Protein AF-A0A2J4Q934-F1 (afdb_monomer_lite)

Foldseek 3Di:
DPPVVLVVLCVVLVHDPLLSQLLVVVLVPDDLLVSQVVSPDDDDDPRSVVVSVVSCVPPSSVVSSVVVNVVVVVVVVVVVVVVVVVVVCVVPDDCVVVDDDDPDCPCQNPDDVSDRDDDDDDDPDDPPPPPPD

Radius of gyration: 33.67 Å; chains: 1; bounding box: 63×45×83 Å

InterPro domains:
  IPR005335 Terminase small subunit [PF03592] (17-100)
  IPR038713 Terminase small subunit, N-terminal DNA-binding domain, HTH motif superfamily [G3DSA:1.10.10.1400] (14-79)

Sequence (133 aa):
MTPEIALLDIDFYGISDQQAKFAQLIVDGKSRVDAYREAGYSGEGATAYSNASRMLRNARVSRYVHHLRNERQKRYAAELDDVIGQLTAIINADPNELSQYRRINCRYCWGFGHQYQWRDMQRNCAFSVRTTR

Secondary structure (DSSP, 8-state):
--HHHHHHHHHHHT--HHHHHHHHHHHTT--HHHHHHHTT----HHHHHHHHHHHHHSHHHHHHHHHHHHHHHHHHHHHHHHHHHHHHHHHH--HHHH--------TTTTSTTS----SSS------------

Organism: NCBI:txid1134687

pLDDT: mean 79.92, std 17.79, range [35.03, 97.12]

Structure (mmCIF, N/CA/C/O backbone):
data_AF-A0A2J4Q934-F1
#
_entry.id   AF-A0A2J4Q934-F1
#
loop_
_atom_site.group_PDB
_atom_site.id
_atom_site.type_symbol
_atom_site.label_atom_id
_atom_site.label_alt_id
_atom_site.label_comp_id
_atom_site.label_asym_id
_atom_site.label_entity_id
_atom_site.label_seq_id
_atom_site.pdbx_PDB_ins_code
_atom_site.Cartn_x
_atom_site.Cartn_y
_atom_site.Cartn_z
_atom_site.occupancy
_atom_site.B_iso_or_equiv
_atom_site.auth_seq_id
_atom_site.auth_comp_id
_atom_site.auth_asym_id
_atom_site.auth_atom_id
_atom_site.pdbx_PDB_model_num
ATOM 1 N N . MET A 1 1 ? -11.405 2.654 -9.314 1.00 49.38 1 MET A N 1
ATOM 2 C CA . MET A 1 1 ? -12.557 1.846 -8.870 1.00 49.38 1 MET A CA 1
ATOM 3 C C . MET A 1 1 ? -13.736 2.798 -8.844 1.00 49.38 1 MET A C 1
ATOM 5 O O . MET A 1 1 ? -13.664 3.785 -8.122 1.00 49.38 1 MET A O 1
ATOM 9 N N . THR A 1 2 ? -14.703 2.631 -9.745 1.00 42.25 2 THR A N 1
ATOM 10 C CA . THR A 1 2 ? -15.909 3.472 -9.770 1.00 42.25 2 THR A CA 1
ATOM 11 C C . THR A 1 2 ? -16.734 3.220 -8.500 1.00 42.25 2 THR A C 1
ATOM 13 O O . THR A 1 2 ? -16.659 2.120 -7.946 1.00 42.25 2 THR A O 1
ATOM 16 N N . PRO A 1 3 ? -17.494 4.213 -8.006 1.00 54.62 3 PRO A N 1
ATOM 17 C CA . PRO A 1 3 ? -18.254 4.089 -6.758 1.00 54.62 3 PRO A CA 1
ATOM 18 C C . PRO A 1 3 ? -19.288 2.949 -6.777 1.00 54.62 3 PRO A C 1
ATOM 20 O O . PRO A 1 3 ? -19.571 2.377 -5.732 1.00 54.62 3 PRO A O 1
ATOM 23 N N . GLU A 1 4 ? -19.785 2.557 -7.953 1.00 55.44 4 GLU A N 1
ATOM 24 C CA . GLU A 1 4 ? -20.724 1.434 -8.115 1.00 55.44 4 GLU A CA 1
ATOM 25 C C . GLU A 1 4 ? -20.110 0.067 -7.783 1.00 55.44 4 GLU A C 1
ATOM 27 O O . GLU A 1 4 ? -20.770 -0.766 -7.168 1.00 55.44 4 GLU A O 1
ATOM 32 N N . ILE A 1 5 ? -18.838 -0.164 -8.128 1.00 60.81 5 ILE A N 1
ATOM 33 C CA . ILE A 1 5 ? -18.158 -1.438 -7.831 1.00 60.81 5 ILE A CA 1
ATOM 34 C C . ILE A 1 5 ? -17.929 -1.571 -6.320 1.00 60.81 5 ILE A C 1
ATOM 36 O O . ILE A 1 5 ? -18.097 -2.647 -5.759 1.00 60.81 5 ILE A O 1
ATOM 40 N N . ALA A 1 6 ? -17.621 -0.460 -5.646 1.00 60.03 6 ALA A N 1
ATOM 41 C CA . ALA A 1 6 ? -17.397 -0.453 -4.204 1.00 60.03 6 ALA A CA 1
ATOM 42 C C . ALA A 1 6 ? -18.662 -0.797 -3.396 1.00 60.03 6 ALA A C 1
ATOM 44 O O . ALA A 1 6 ? -18.545 -1.386 -2.327 1.00 60.03 6 ALA A O 1
ATOM 45 N N . LEU A 1 7 ? -19.857 -0.451 -3.890 1.00 61.22 7 LEU A N 1
ATOM 46 C CA . LEU A 1 7 ? -21.121 -0.757 -3.207 1.00 61.22 7 LEU A CA 1
ATOM 47 C C . LEU A 1 7 ? -21.506 -2.242 -3.318 1.00 61.22 7 LEU A C 1
ATOM 49 O O . LEU A 1 7 ? -21.970 -2.818 -2.338 1.00 61.22 7 LEU A O 1
ATOM 53 N N . LEU A 1 8 ? -21.239 -2.887 -4.460 1.00 62.75 8 LEU A N 1
ATOM 54 C CA . LEU A 1 8 ? -21.505 -4.322 -4.655 1.00 62.75 8 LEU A CA 1
ATOM 55 C C . LEU A 1 8 ? -20.684 -5.213 -3.707 1.00 62.75 8 LEU A C 1
ATOM 57 O O . LEU A 1 8 ? -21.174 -6.239 -3.230 1.00 62.75 8 LEU A O 1
ATOM 61 N N . ASP A 1 9 ? -19.453 -4.806 -3.395 1.00 72.50 9 ASP A N 1
ATOM 62 C CA . ASP A 1 9 ? -18.577 -5.563 -2.500 1.00 72.50 9 ASP A CA 1
ATOM 63 C C . ASP A 1 9 ? -19.057 -5.497 -1.036 1.00 72.50 9 ASP A C 1
ATOM 65 O O . ASP A 1 9 ? -18.964 -6.479 -0.297 1.00 72.50 9 ASP A O 1
ATOM 69 N N . ILE A 1 10 ? -19.619 -4.365 -0.601 1.00 80.00 10 ILE A N 1
ATOM 70 C CA . ILE A 1 10 ? -20.075 -4.145 0.785 1.00 80.00 10 ILE A CA 1
ATOM 71 C C . ILE A 1 10 ? -21.231 -5.092 1.142 1.00 80.00 10 ILE A C 1
ATOM 73 O O . ILE A 1 10 ? -21.189 -5.754 2.190 1.00 80.00 10 ILE A O 1
ATOM 77 N N . ASP A 1 11 ? -22.208 -5.225 0.242 1.00 81.31 11 ASP A N 1
ATOM 78 C CA . ASP A 1 11 ? -23.370 -6.101 0.422 1.00 81.31 11 ASP A CA 1
ATOM 79 C C . ASP A 1 11 ? -22.974 -7.583 0.433 1.00 81.31 11 ASP A C 1
ATOM 81 O O . ASP A 1 11 ? -23.453 -8.352 1.272 1.00 81.31 11 ASP A O 1
ATOM 85 N N . PHE A 1 12 ? -22.031 -7.987 -0.427 1.00 85.94 12 PHE A N 1
ATOM 86 C CA . PHE A 1 12 ? -21.537 -9.366 -0.489 1.00 85.94 12 PHE A CA 1
ATOM 87 C C . PHE A 1 12 ? -20.897 -9.823 0.832 1.00 85.94 12 PHE A C 1
ATOM 89 O O . PHE A 1 12 ? -21.094 -10.957 1.280 1.00 85.94 12 PHE A O 1
ATOM 96 N N . TYR A 1 13 ? -20.142 -8.940 1.490 1.00 85.81 13 TYR A N 1
ATOM 97 C CA . TYR A 1 13 ? -19.505 -9.243 2.774 1.00 85.81 13 TYR A CA 1
ATOM 98 C C . TYR A 1 13 ? -20.420 -9.003 3.989 1.00 85.81 13 TYR A C 1
ATOM 100 O O . TYR A 1 13 ? -20.059 -9.407 5.106 1.00 85.81 13 TYR A O 1
ATOM 108 N N . GLY A 1 14 ? -21.600 -8.402 3.794 1.00 89.69 14 GLY A N 1
ATOM 109 C CA . GLY A 1 14 ? -22.570 -8.114 4.852 1.00 89.69 14 GLY A CA 1
ATOM 110 C C . GLY A 1 14 ? -21.993 -7.201 5.937 1.00 89.69 14 GLY A C 1
ATOM 111 O O . GLY A 1 14 ? -22.153 -7.479 7.138 1.00 89.69 14 GLY A O 1
ATOM 112 N N . ILE A 1 15 ? -21.250 -6.179 5.505 1.00 90.31 15 ILE A N 1
ATOM 113 C CA . ILE A 1 15 ? -20.607 -5.159 6.341 1.00 90.31 15 ILE A CA 1
ATOM 114 C C . ILE A 1 15 ? -21.304 -3.810 6.141 1.00 90.31 15 ILE A C 1
ATOM 116 O O . ILE A 1 15 ? -21.841 -3.535 5.082 1.00 90.31 15 ILE A O 1
ATOM 120 N N . SER A 1 16 ? -21.306 -2.956 7.164 1.00 92.50 16 SER A N 1
ATOM 121 C CA . SER A 1 16 ? -21.853 -1.592 7.043 1.00 92.50 16 SER A CA 1
ATOM 122 C C . SER A 1 16 ? -20.851 -0.636 6.388 1.00 92.50 16 SER A C 1
ATOM 124 O O . SER A 1 16 ? -19.646 -0.817 6.580 1.00 92.50 16 SER A O 1
ATOM 126 N N . ASP A 1 17 ? -21.316 0.471 5.810 1.00 90.81 17 ASP A N 1
ATOM 127 C CA . ASP A 1 17 ? -20.465 1.527 5.231 1.00 90.81 17 ASP A CA 1
ATOM 128 C C . ASP A 1 17 ? -19.363 2.032 6.176 1.00 90.81 17 ASP A C 1
ATOM 130 O O . ASP A 1 17 ? -18.213 2.211 5.774 1.00 90.81 17 ASP A O 1
ATOM 134 N N . GLN A 1 18 ? -19.665 2.198 7.469 1.00 91.31 18 GLN A N 1
ATOM 135 C CA . GLN A 1 18 ? -18.665 2.618 8.462 1.00 91.31 18 GLN A CA 1
ATOM 136 C C . GLN A 1 18 ? -17.562 1.566 8.663 1.00 91.31 18 GLN A C 1
ATOM 138 O O . GLN A 1 18 ? -16.391 1.899 8.849 1.00 91.31 18 GLN A O 1
ATOM 143 N N . GLN A 1 19 ? -17.913 0.278 8.612 1.00 93.06 19 GLN A N 1
ATOM 144 C CA . GLN A 1 19 ? -16.951 -0.828 8.678 1.00 93.06 19 GLN A CA 1
ATOM 145 C C . GLN A 1 19 ? -16.131 -0.929 7.391 1.00 93.06 19 GLN A C 1
ATOM 147 O O . GLN A 1 19 ? -14.932 -1.201 7.462 1.00 93.06 19 GLN A O 1
ATOM 152 N N . ALA A 1 20 ? -16.748 -0.670 6.236 1.00 92.88 20 ALA A N 1
ATOM 153 C CA . ALA A 1 20 ? -16.052 -0.614 4.957 1.00 92.88 20 ALA A CA 1
ATOM 154 C C . ALA A 1 20 ? -15.021 0.525 4.943 1.00 92.88 20 ALA A C 1
ATOM 156 O O . ALA A 1 20 ? -13.853 0.294 4.625 1.00 92.88 20 ALA A O 1
ATOM 157 N N . LYS A 1 21 ? -15.405 1.721 5.409 1.00 93.50 21 LYS A N 1
ATOM 158 C CA . LYS A 1 21 ? -14.498 2.867 5.567 1.00 93.50 21 LYS A CA 1
ATOM 159 C C . LYS A 1 21 ? -13.354 2.560 6.535 1.00 93.50 21 LYS A C 1
ATOM 161 O O . LYS A 1 21 ? -12.199 2.840 6.227 1.00 93.50 21 LYS A O 1
ATOM 166 N N . PHE A 1 22 ? -13.647 1.931 7.675 1.00 94.69 22 PHE A N 1
ATOM 167 C CA . PHE A 1 22 ? -12.617 1.474 8.613 1.00 94.69 22 PHE A CA 1
ATOM 168 C C . PHE A 1 22 ? -11.625 0.509 7.949 1.00 94.69 22 PHE A C 1
ATOM 170 O O . PHE A 1 22 ? -10.414 0.691 8.063 1.00 94.69 22 PHE A O 1
ATOM 177 N N . ALA A 1 23 ? -12.122 -0.499 7.227 1.00 94.94 23 ALA A N 1
ATOM 178 C CA . ALA A 1 23 ? -11.282 -1.464 6.530 1.00 94.94 23 ALA A CA 1
ATOM 179 C C . ALA A 1 23 ? -10.389 -0.793 5.476 1.00 94.94 23 ALA A C 1
ATOM 181 O O . ALA A 1 23 ? -9.197 -1.094 5.422 1.00 94.94 23 ALA A O 1
ATOM 182 N N . GLN A 1 24 ? -10.931 0.153 4.705 1.00 93.69 24 GLN A N 1
ATOM 183 C CA . GLN A 1 24 ? -10.177 0.934 3.724 1.00 93.69 24 GLN A CA 1
ATOM 184 C C . GLN A 1 24 ? -8.986 1.653 4.374 1.00 93.69 24 GLN A C 1
ATOM 186 O O . GLN A 1 24 ? -7.846 1.457 3.956 1.00 93.69 24 GLN A O 1
ATOM 191 N N . LEU A 1 25 ? -9.231 2.381 5.469 1.00 94.56 25 LEU A N 1
ATOM 192 C CA . LEU A 1 25 ? -8.203 3.131 6.200 1.00 94.56 25 LEU A CA 1
ATOM 193 C C . LEU A 1 25 ? -7.110 2.220 6.785 1.00 94.56 25 LEU A C 1
ATOM 195 O O . LEU A 1 25 ? -5.939 2.598 6.834 1.00 94.56 25 LEU A O 1
ATOM 199 N N . ILE A 1 26 ? -7.468 1.000 7.200 1.00 95.31 26 ILE A N 1
ATOM 200 C CA . ILE A 1 26 ? -6.501 -0.014 7.646 1.00 95.31 26 ILE A CA 1
ATOM 201 C C . ILE A 1 26 ? -5.626 -0.503 6.488 1.00 95.31 26 ILE A C 1
ATOM 203 O O . ILE A 1 26 ? -4.429 -0.727 6.679 1.00 95.31 26 ILE A O 1
ATOM 207 N N . VAL A 1 27 ? -6.193 -0.699 5.295 1.00 94.38 27 VAL A N 1
ATOM 208 C CA . VAL A 1 27 ? -5.410 -1.081 4.108 1.00 94.38 27 VAL A CA 1
ATOM 209 C C . VAL A 1 27 ? -4.528 0.077 3.631 1.00 94.38 27 VAL A C 1
ATOM 211 O O . VAL A 1 27 ? -3.414 -0.169 3.177 1.00 94.38 27 VAL A O 1
ATOM 214 N N . ASP A 1 28 ? -4.959 1.324 3.823 1.00 93.19 28 ASP A N 1
ATOM 215 C CA . ASP A 1 28 ? -4.156 2.534 3.586 1.00 93.19 28 ASP A CA 1
ATOM 216 C C . ASP A 1 28 ? -2.992 2.708 4.576 1.00 93.19 28 ASP A C 1
ATOM 218 O O . ASP A 1 28 ? -2.127 3.553 4.364 1.00 93.19 28 ASP A O 1
ATOM 222 N N . GLY A 1 29 ? -2.922 1.879 5.623 1.00 92.81 29 GLY A N 1
ATOM 223 C CA . GLY A 1 29 ? -1.803 1.847 6.564 1.00 92.81 29 GLY A CA 1
ATOM 224 C C . GLY A 1 29 ? -1.993 2.719 7.804 1.00 92.81 29 GLY A C 1
ATOM 225 O O . GLY A 1 29 ? -1.045 2.895 8.570 1.00 92.81 29 GLY A O 1
ATOM 226 N N . LYS A 1 30 ? -3.200 3.245 8.048 1.00 93.31 30 LYS A N 1
ATOM 227 C CA . LYS A 1 30 ? -3.476 4.002 9.275 1.00 93.31 30 LYS A CA 1
ATOM 228 C C . LYS A 1 30 ? -3.457 3.105 10.508 1.00 93.31 30 LYS A C 1
ATOM 230 O O . LYS A 1 30 ? -3.754 1.907 10.454 1.00 93.31 30 LYS A O 1
ATOM 235 N N . SER A 1 31 ? -3.135 3.705 11.654 1.00 93.19 31 SER A N 1
ATOM 236 C CA . SER A 1 31 ? -3.220 3.011 12.936 1.00 93.19 31 SER A CA 1
ATOM 237 C C . SER A 1 31 ? -4.673 2.601 13.217 1.00 93.19 31 SER A C 1
ATOM 239 O O . SER A 1 31 ? -5.620 3.255 12.779 1.00 93.19 31 SER A O 1
ATOM 241 N N . ARG A 1 32 ? -4.873 1.520 13.981 1.00 91.56 32 ARG A N 1
ATOM 242 C CA . ARG A 1 32 ? -6.223 1.014 14.301 1.00 91.56 32 ARG A CA 1
ATOM 243 C C . ARG A 1 32 ? -7.095 2.066 14.982 1.00 91.56 32 ARG A C 1
ATOM 245 O O . ARG A 1 32 ? -8.292 2.115 14.733 1.00 91.56 32 ARG A O 1
ATOM 252 N N . VAL A 1 33 ? -6.495 2.881 15.846 1.00 92.38 33 VAL A N 1
ATOM 253 C CA . VAL A 1 33 ? -7.210 3.907 16.610 1.00 92.38 33 VAL A CA 1
ATOM 254 C C . VAL A 1 33 ? -7.607 5.065 15.700 1.00 92.38 33 VAL A C 1
ATOM 256 O O . VAL A 1 33 ? -8.745 5.522 15.768 1.00 92.38 33 VAL A O 1
ATOM 259 N N . ASP A 1 34 ? -6.712 5.497 14.812 1.00 92.56 34 ASP A N 1
ATOM 260 C CA . ASP A 1 34 ? -6.989 6.615 13.906 1.00 92.56 34 ASP A CA 1
ATOM 261 C C . ASP A 1 34 ? -8.004 6.217 12.836 1.00 92.56 34 ASP A C 1
ATOM 263 O O . ASP A 1 34 ? -8.970 6.941 12.609 1.00 92.56 34 ASP A O 1
ATOM 267 N N . ALA A 1 35 ? -7.874 5.009 12.276 1.00 94.56 35 ALA A N 1
ATOM 268 C CA . ALA A 1 35 ? -8.865 4.447 11.364 1.00 94.56 35 ALA A CA 1
ATOM 269 C C . ALA A 1 35 ? -10.260 4.379 12.008 1.00 94.56 35 ALA A C 1
ATOM 271 O O . ALA A 1 35 ? -11.258 4.674 11.357 1.00 94.56 35 ALA A O 1
ATOM 272 N N . TYR A 1 36 ? -10.340 4.019 13.292 1.00 93.88 36 TYR A N 1
ATOM 273 C CA . TYR A 1 36 ? -11.604 3.938 14.028 1.00 93.88 36 TYR A CA 1
ATOM 274 C C . TYR A 1 36 ? -12.239 5.320 14.247 1.00 93.88 36 TYR A C 1
ATOM 276 O O . TYR A 1 36 ? -13.441 5.481 14.045 1.00 93.88 36 TYR A O 1
ATOM 284 N N . ARG A 1 37 ? -11.433 6.334 14.587 1.00 91.94 37 ARG A N 1
ATOM 285 C CA . ARG A 1 37 ? -11.900 7.724 14.735 1.00 91.94 37 ARG A CA 1
ATOM 286 C C . ARG A 1 37 ? -12.378 8.308 13.407 1.00 91.94 37 ARG A C 1
ATOM 288 O O . ARG A 1 37 ? -13.465 8.868 13.334 1.00 91.94 37 ARG A O 1
ATOM 295 N N . GLU A 1 38 ? -11.600 8.140 12.343 1.00 92.50 38 GLU A N 1
ATOM 296 C CA . GLU A 1 38 ? -11.929 8.666 11.013 1.00 92.50 38 GLU A CA 1
ATOM 297 C C . GLU A 1 38 ? -13.097 7.936 10.330 1.00 92.50 38 GLU A C 1
ATOM 299 O O . GLU A 1 38 ? -13.803 8.510 9.488 1.00 92.50 38 GLU A O 1
ATOM 304 N N . ALA A 1 39 ? -13.331 6.676 10.703 1.00 92.62 39 ALA A N 1
ATOM 305 C CA . ALA A 1 39 ? -14.526 5.935 10.314 1.00 92.62 39 ALA A CA 1
ATOM 306 C C . ALA A 1 39 ? -15.809 6.477 10.977 1.00 92.62 39 ALA A C 1
ATOM 308 O O . ALA A 1 39 ? -16.901 6.119 10.542 1.00 92.62 39 ALA A O 1
ATOM 309 N N . GLY A 1 40 ? -15.688 7.379 11.960 1.00 90.44 40 GLY A N 1
ATOM 310 C CA . GLY A 1 40 ? -16.812 8.054 12.611 1.00 90.44 40 GLY A CA 1
ATOM 311 C C . GLY A 1 40 ? -17.316 7.361 13.875 1.00 90.44 40 GLY A C 1
ATOM 312 O O . GLY A 1 40 ? -18.412 7.671 14.336 1.00 90.44 40 GLY A O 1
ATOM 313 N N . TYR A 1 41 ? -16.548 6.431 14.451 1.00 88.94 41 TYR A N 1
ATOM 314 C CA . TYR A 1 41 ? -16.938 5.781 15.697 1.00 88.94 41 TYR A CA 1
ATOM 315 C C . TYR A 1 41 ? -16.588 6.635 16.919 1.00 88.94 41 TYR A C 1
ATOM 317 O O . TYR A 1 41 ? -15.476 7.147 17.055 1.00 88.94 41 TYR A O 1
ATOM 325 N N . SER A 1 42 ? -17.524 6.717 17.864 1.00 83.31 42 SER A N 1
ATOM 326 C CA . SER A 1 42 ? -17.310 7.353 19.163 1.00 83.31 42 SER A CA 1
ATOM 327 C C . SER A 1 42 ? -16.449 6.471 20.075 1.00 83.31 42 SER A C 1
ATOM 329 O O . SER A 1 42 ? -16.742 5.287 20.271 1.00 83.31 42 SER A O 1
ATOM 331 N N . GLY A 1 43 ? -15.405 7.044 20.671 1.00 70.94 43 GLY A N 1
ATOM 332 C CA . GLY A 1 43 ? -14.596 6.379 21.690 1.00 70.94 43 GLY A CA 1
ATOM 333 C C . GLY A 1 43 ? -13.403 7.224 22.126 1.00 70.94 43 GLY A C 1
ATOM 334 O O . GLY A 1 43 ? -12.658 7.737 21.292 1.00 70.94 43 GLY A O 1
ATOM 335 N N . GLU A 1 44 ? -13.197 7.335 23.436 1.00 74.88 44 GLU A N 1
ATOM 336 C CA . GLU A 1 44 ? -12.095 8.100 24.025 1.00 74.88 44 GLU A CA 1
ATOM 337 C C . GLU A 1 44 ? -10.972 7.179 24.523 1.00 74.88 44 GLU A C 1
ATOM 339 O O . GLU A 1 44 ? -11.211 6.120 25.116 1.00 74.88 44 GLU A O 1
ATOM 344 N N . GLY A 1 45 ? -9.723 7.583 24.274 1.00 76.44 45 GLY A N 1
ATOM 345 C CA . GLY A 1 45 ? -8.520 6.940 24.813 1.00 76.44 45 GLY A CA 1
ATOM 346 C C . GLY A 1 45 ? -8.486 5.410 24.674 1.00 76.44 45 GLY A C 1
ATOM 347 O O . GLY A 1 45 ? -8.547 4.859 23.572 1.00 76.44 45 GLY A O 1
ATOM 348 N N . ALA A 1 46 ? -8.381 4.716 25.812 1.00 78.25 46 ALA A N 1
ATOM 349 C CA . ALA A 1 46 ? -8.250 3.258 25.885 1.00 78.25 46 ALA A CA 1
ATOM 350 C C . ALA A 1 46 ? -9.484 2.495 25.363 1.00 78.25 46 ALA A C 1
ATOM 352 O O . ALA A 1 46 ? -9.355 1.381 24.843 1.00 78.25 46 ALA A O 1
ATOM 353 N N . THR A 1 47 ? -10.679 3.092 25.445 1.00 84.75 47 THR A N 1
ATOM 354 C CA . THR A 1 47 ? -11.910 2.451 24.954 1.00 84.75 47 THR A CA 1
ATOM 355 C C . THR A 1 47 ? -11.884 2.314 23.432 1.00 84.75 47 THR A C 1
ATOM 357 O O . THR A 1 47 ? -12.147 1.222 22.917 1.00 84.75 47 THR A O 1
ATOM 360 N N . ALA A 1 48 ? -11.439 3.359 22.722 1.00 87.25 48 ALA A N 1
ATOM 361 C CA . ALA A 1 48 ? -11.265 3.357 21.270 1.00 87.25 48 ALA A CA 1
ATOM 362 C C . ALA A 1 48 ? -10.291 2.266 20.815 1.00 87.25 48 ALA A C 1
ATOM 364 O O . ALA A 1 48 ? -10.582 1.530 19.876 1.00 87.25 48 ALA A O 1
ATOM 365 N N . TYR A 1 49 ? -9.170 2.096 21.523 1.00 89.94 49 TYR A N 1
ATOM 366 C CA . TYR A 1 49 ? -8.203 1.043 21.213 1.00 89.94 49 TYR A CA 1
ATOM 367 C C . TYR A 1 49 ? -8.810 -0.361 21.337 1.00 89.94 49 TYR A C 1
ATOM 369 O O . TYR A 1 49 ? -8.658 -1.196 20.437 1.00 89.94 49 TYR A O 1
ATOM 377 N N . SER A 1 50 ? -9.525 -0.626 22.436 1.00 90.94 50 SER A N 1
ATOM 378 C CA . SER A 1 50 ? -10.155 -1.929 22.667 1.00 90.94 50 SER A CA 1
ATOM 379 C C . SER A 1 50 ? -11.232 -2.240 21.620 1.00 90.94 50 SER A C 1
ATOM 381 O O . SER A 1 50 ? -11.281 -3.354 21.095 1.00 90.94 50 SER A O 1
ATOM 383 N N . ASN A 1 51 ? -12.042 -1.244 21.251 1.00 92.38 51 ASN A N 1
ATOM 384 C CA . ASN A 1 51 ? -13.121 -1.397 20.281 1.00 92.38 51 ASN A CA 1
ATOM 385 C C . ASN A 1 51 ? -12.591 -1.536 18.852 1.00 92.38 51 ASN A C 1
ATOM 387 O O . ASN A 1 51 ? -13.014 -2.449 18.147 1.00 92.38 51 ASN A O 1
ATOM 391 N N . ALA A 1 52 ? -11.593 -0.743 18.457 1.00 92.56 52 ALA A N 1
ATOM 392 C CA . ALA A 1 52 ? -10.913 -0.899 17.172 1.00 92.56 52 ALA A CA 1
ATOM 393 C C . ALA A 1 52 ? -10.269 -2.289 17.033 1.00 92.56 52 ALA A C 1
ATOM 395 O O . ALA A 1 52 ? -10.352 -2.935 15.986 1.00 92.56 52 ALA A O 1
ATOM 396 N N . SER A 1 53 ? -9.667 -2.795 18.115 1.00 92.81 53 SER A N 1
ATOM 397 C CA . SER A 1 53 ? -9.085 -4.140 18.143 1.00 92.81 53 SER A CA 1
ATOM 398 C C . SER A 1 53 ? -10.147 -5.233 18.015 1.00 92.81 53 SER A C 1
ATOM 400 O O . SER A 1 53 ? -9.940 -6.200 17.282 1.00 92.81 53 SER A O 1
ATOM 402 N N . ARG A 1 54 ? -11.302 -5.084 18.680 1.00 93.69 54 ARG A N 1
ATOM 403 C CA . ARG A 1 54 ? -12.452 -5.989 18.508 1.00 93.69 54 ARG A CA 1
ATOM 404 C C . ARG A 1 54 ? -13.008 -5.935 17.087 1.00 93.69 54 ARG A C 1
ATOM 406 O O . ARG A 1 54 ? -13.311 -6.984 16.527 1.00 93.69 54 ARG A O 1
ATOM 413 N N . MET A 1 55 ? -13.089 -4.747 16.491 1.00 93.44 55 MET A N 1
ATOM 414 C CA . MET A 1 55 ? -13.592 -4.561 15.131 1.00 93.44 55 MET A CA 1
ATOM 415 C C . MET A 1 55 ? -12.737 -5.301 14.106 1.00 93.44 55 MET A C 1
ATOM 417 O O . MET A 1 55 ? -13.275 -5.990 13.247 1.00 93.44 55 MET A O 1
ATOM 421 N N . LEU A 1 56 ? -11.411 -5.251 14.245 1.00 92.25 56 LEU A N 1
ATOM 422 C CA . LEU A 1 56 ? -10.514 -5.986 13.354 1.00 92.25 56 LEU A CA 1
ATOM 423 C C . LEU A 1 56 ? -10.601 -7.512 13.536 1.00 92.25 56 LEU A C 1
ATOM 425 O O . LEU A 1 56 ? -10.362 -8.254 12.590 1.00 92.25 56 LEU A O 1
ATOM 429 N N . ARG A 1 57 ? -10.951 -7.988 14.738 1.00 94.00 57 ARG A N 1
ATOM 430 C CA . ARG A 1 57 ? -11.183 -9.419 15.012 1.00 94.00 57 ARG A CA 1
ATOM 431 C C . ARG A 1 57 ? -12.520 -9.922 14.468 1.00 94.00 57 ARG A C 1
ATOM 433 O O . ARG A 1 57 ? -12.717 -11.132 14.401 1.00 94.00 57 ARG A O 1
ATOM 440 N N . ASN A 1 58 ? -13.442 -9.032 14.099 1.00 94.31 58 ASN A N 1
ATOM 441 C CA . ASN A 1 58 ? -14.694 -9.440 13.476 1.00 94.31 58 ASN A CA 1
ATOM 442 C C . ASN A 1 58 ? -14.392 -10.148 12.147 1.00 94.31 58 ASN A C 1
ATOM 444 O O . ASN A 1 58 ? -13.758 -9.576 11.261 1.00 94.31 58 ASN A O 1
ATOM 448 N N . ALA A 1 59 ? -14.873 -11.385 12.002 1.00 93.94 59 ALA A N 1
ATOM 449 C CA . ALA A 1 59 ? -14.585 -12.222 10.842 1.00 93.94 59 ALA A CA 1
ATOM 450 C C . ALA A 1 59 ? -14.997 -11.570 9.510 1.00 93.94 59 ALA A C 1
ATOM 452 O O . ALA A 1 59 ? -14.293 -11.723 8.516 1.00 93.94 59 ALA A O 1
ATOM 453 N N . ARG A 1 60 ? -16.102 -10.810 9.473 1.00 93.44 60 ARG A N 1
ATOM 454 C CA . ARG A 1 60 ? -16.566 -10.152 8.238 1.00 93.44 60 ARG A CA 1
ATOM 455 C C . ARG A 1 60 ? -15.618 -9.033 7.817 1.00 93.44 60 ARG A C 1
ATOM 457 O O . ARG A 1 60 ? -15.150 -9.023 6.683 1.00 93.44 60 ARG A O 1
ATOM 464 N N . VAL A 1 61 ? -15.270 -8.161 8.764 1.00 93.62 61 VAL A N 1
ATOM 465 C CA . VAL A 1 61 ? -14.342 -7.041 8.546 1.00 93.62 61 VAL A CA 1
ATOM 466 C C . VAL A 1 61 ? -12.953 -7.559 8.186 1.00 93.62 61 VAL A C 1
ATOM 468 O O . VAL A 1 61 ? -12.345 -7.076 7.237 1.00 93.62 61 VAL A O 1
ATOM 471 N N . SER A 1 62 ? -12.464 -8.584 8.888 1.00 93.81 62 SER A N 1
ATOM 472 C CA . SER A 1 62 ? -11.173 -9.208 8.590 1.00 93.81 62 SER A CA 1
ATOM 473 C C . SER A 1 62 ? -11.134 -9.782 7.171 1.00 93.81 62 SER A C 1
ATOM 475 O O . SER A 1 62 ? -10.198 -9.479 6.430 1.00 93.81 62 SER A O 1
ATOM 477 N N . ARG A 1 63 ? -12.162 -10.534 6.745 1.00 93.94 63 ARG A N 1
ATOM 478 C CA . ARG A 1 63 ? -12.252 -11.040 5.364 1.00 93.94 63 ARG A CA 1
ATOM 479 C C . ARG A 1 63 ? -12.229 -9.914 4.336 1.00 93.94 63 ARG A C 1
ATOM 481 O O . ARG A 1 63 ? -11.504 -10.024 3.351 1.00 93.94 63 ARG A O 1
ATOM 488 N N . TYR A 1 64 ? -12.960 -8.832 4.585 1.00 94.19 64 TYR A N 1
ATOM 489 C CA . TYR A 1 64 ? -12.980 -7.685 3.683 1.00 94.19 64 TYR A CA 1
ATOM 490 C C . TYR A 1 64 ? -11.617 -6.975 3.605 1.00 94.19 64 TYR A C 1
ATOM 492 O O . TYR A 1 64 ? -11.130 -6.680 2.517 1.00 94.19 64 TYR A O 1
ATOM 500 N N . VAL A 1 65 ? -10.921 -6.800 4.735 1.00 94.06 65 VAL A N 1
ATOM 501 C CA . VAL A 1 65 ? -9.542 -6.274 4.758 1.00 94.06 65 VAL A CA 1
ATOM 502 C C . VAL A 1 65 ? -8.593 -7.159 3.943 1.00 94.06 65 VAL A C 1
ATOM 504 O O . VAL A 1 65 ? -7.753 -6.643 3.206 1.00 94.06 65 VAL A O 1
ATOM 507 N N . HIS A 1 66 ? -8.714 -8.485 4.050 1.00 93.44 66 HIS A N 1
ATOM 508 C CA . HIS A 1 66 ? -7.914 -9.414 3.247 1.00 93.44 66 HIS A CA 1
ATOM 509 C C . HIS A 1 66 ? -8.221 -9.298 1.754 1.00 93.44 66 HIS A C 1
ATOM 511 O O . HIS A 1 66 ? -7.291 -9.248 0.952 1.00 9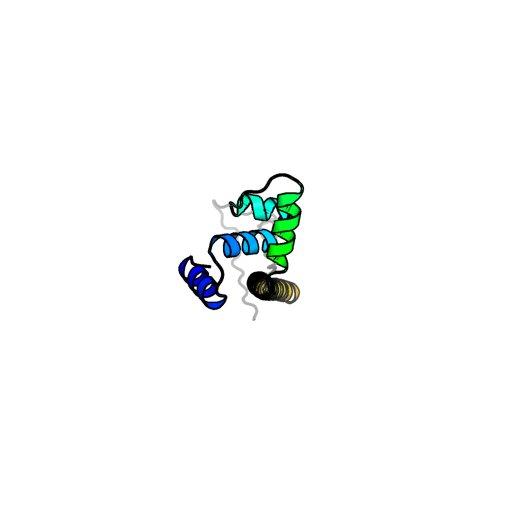3.44 66 HIS A O 1
ATOM 517 N N . HIS A 1 67 ? -9.498 -9.195 1.386 1.00 92.44 67 HIS A N 1
ATOM 518 C CA . HIS A 1 67 ? -9.915 -8.976 0.005 1.00 92.44 67 HIS A CA 1
ATOM 519 C C . HIS A 1 67 ? -9.293 -7.695 -0.575 1.00 92.44 67 HIS A C 1
ATOM 521 O O . HIS A 1 67 ? -8.594 -7.755 -1.584 1.00 92.44 67 HIS A O 1
ATOM 527 N N . LEU A 1 68 ? -9.432 -6.563 0.122 1.00 92.38 68 LEU A N 1
ATOM 528 C CA . LEU A 1 68 ? -8.864 -5.280 -0.303 1.00 92.38 68 LEU A CA 1
ATOM 529 C C . LEU A 1 68 ? -7.334 -5.318 -0.443 1.00 92.38 68 LEU A C 1
ATOM 531 O O . LEU A 1 68 ? -6.775 -4.720 -1.366 1.00 92.38 68 LEU A O 1
ATOM 535 N N . ARG A 1 69 ? -6.639 -6.020 0.461 1.00 93.81 69 ARG A N 1
ATOM 536 C CA . ARG A 1 69 ? -5.184 -6.221 0.367 1.00 93.81 69 ARG A CA 1
ATOM 537 C C . ARG A 1 69 ? -4.808 -7.041 -0.860 1.00 93.81 69 ARG A C 1
ATOM 539 O O . ARG A 1 69 ? -3.892 -6.642 -1.570 1.00 93.81 69 ARG A O 1
ATOM 546 N N . ASN A 1 70 ? -5.529 -8.125 -1.130 1.00 92.62 70 ASN A N 1
ATOM 547 C CA . ASN A 1 70 ? -5.284 -8.972 -2.294 1.00 92.62 70 ASN A CA 1
ATOM 548 C C . ASN A 1 70 ? -5.539 -8.210 -3.600 1.00 92.62 70 ASN A C 1
ATOM 550 O O . ASN A 1 70 ? -4.716 -8.261 -4.505 1.00 92.62 70 ASN A O 1
ATOM 554 N N . GLU A 1 71 ? -6.631 -7.450 -3.692 1.00 90.56 71 GLU A N 1
ATOM 555 C CA . GLU A 1 71 ? -6.923 -6.614 -4.864 1.00 90.56 71 GLU A CA 1
ATOM 556 C C . GLU A 1 71 ? -5.862 -5.530 -5.080 1.00 90.56 71 GLU A C 1
ATOM 558 O O . GLU A 1 71 ? -5.445 -5.256 -6.205 1.00 90.56 71 GLU A O 1
ATOM 563 N N . ARG A 1 72 ? -5.358 -4.924 -4.000 1.00 89.75 72 ARG A N 1
ATOM 564 C CA . ARG A 1 72 ? -4.229 -3.991 -4.082 1.00 89.75 72 ARG A CA 1
ATOM 565 C C . ARG A 1 72 ? -2.948 -4.689 -4.552 1.00 89.75 72 ARG A C 1
ATOM 567 O O . ARG A 1 72 ? -2.267 -4.155 -5.418 1.00 89.75 72 ARG A O 1
ATOM 574 N N . GLN A 1 73 ? -2.644 -5.873 -4.025 1.00 89.38 73 GLN A N 1
ATOM 575 C CA . GLN A 1 73 ? -1.480 -6.661 -4.439 1.00 89.38 73 GLN A CA 1
ATOM 576 C C . GLN A 1 73 ? -1.548 -7.058 -5.916 1.00 89.38 73 GLN A C 1
ATOM 578 O O . GLN A 1 73 ? -0.559 -6.886 -6.617 1.00 89.38 73 GLN A O 1
ATOM 583 N N . LYS A 1 74 ? -2.704 -7.521 -6.408 1.00 89.06 74 LYS A N 1
ATOM 584 C CA . LYS A 1 74 ? -2.899 -7.859 -7.828 1.00 89.06 74 LYS A CA 1
ATOM 585 C C . LYS A 1 74 ? -2.664 -6.659 -8.741 1.00 89.06 74 LYS A C 1
ATOM 587 O O . LYS A 1 74 ? -1.992 -6.798 -9.755 1.00 89.06 74 LYS A O 1
ATOM 592 N N . ARG A 1 75 ? -3.188 -5.484 -8.369 1.00 86.12 75 ARG A N 1
ATOM 593 C CA . ARG A 1 75 ? -2.973 -4.246 -9.134 1.00 86.12 75 ARG A CA 1
ATOM 594 C C . ARG A 1 75 ? -1.496 -3.873 -9.210 1.00 86.12 75 ARG A C 1
ATOM 596 O O . ARG A 1 75 ? -1.016 -3.587 -10.296 1.00 86.12 75 ARG A O 1
ATOM 603 N N . TYR A 1 76 ? -0.784 -3.928 -8.084 1.00 87.25 76 TYR A N 1
ATOM 604 C CA . TYR A 1 76 ? 0.651 -3.645 -8.077 1.00 87.25 76 TYR A CA 1
ATOM 605 C C . TYR A 1 76 ? 1.469 -4.692 -8.827 1.00 87.25 76 TYR A C 1
ATOM 607 O O . TYR A 1 76 ? 2.431 -4.326 -9.484 1.00 87.25 76 TYR A O 1
ATOM 615 N N . ALA A 1 77 ? 1.106 -5.974 -8.753 1.00 87.38 77 ALA A N 1
ATOM 616 C CA . ALA A 1 77 ? 1.791 -7.016 -9.512 1.00 87.38 77 ALA A CA 1
ATOM 617 C C . ALA A 1 77 ? 1.688 -6.758 -11.022 1.00 87.38 77 ALA A C 1
ATOM 619 O O . ALA A 1 77 ? 2.709 -6.747 -11.697 1.00 87.38 77 ALA A O 1
ATOM 620 N N . ALA A 1 78 ? 0.487 -6.443 -11.519 1.00 84.25 78 ALA A N 1
ATOM 621 C CA . ALA A 1 78 ? 0.287 -6.098 -12.926 1.00 84.25 78 ALA A CA 1
ATOM 622 C C . ALA A 1 78 ? 1.103 -4.859 -13.347 1.00 84.25 78 ALA A C 1
ATOM 624 O O . ALA A 1 78 ? 1.764 -4.878 -14.377 1.00 84.25 78 ALA A O 1
ATOM 625 N N . GLU A 1 79 ? 1.117 -3.806 -12.521 1.00 87.38 79 GLU A N 1
ATOM 626 C CA . GLU A 1 79 ? 1.909 -2.596 -12.790 1.00 87.38 79 GLU A CA 1
ATOM 627 C C . GLU A 1 79 ? 3.423 -2.874 -12.801 1.00 87.38 79 GLU A C 1
ATOM 629 O O . GLU A 1 79 ? 4.153 -2.350 -13.642 1.00 87.38 79 GLU A O 1
ATOM 634 N N . LEU A 1 80 ? 3.909 -3.715 -11.883 1.00 90.44 80 LEU A N 1
ATOM 635 C CA . LEU A 1 80 ? 5.318 -4.103 -11.832 1.00 90.44 80 LEU A CA 1
ATOM 636 C C . LEU A 1 80 ? 5.723 -4.916 -13.062 1.00 90.44 80 LEU A C 1
ATOM 638 O O . LEU A 1 80 ? 6.790 -4.658 -13.618 1.00 90.44 80 LEU A O 1
ATOM 642 N N . ASP A 1 81 ? 4.881 -5.851 -13.500 1.00 90.69 81 ASP A N 1
ATOM 643 C CA . ASP A 1 81 ? 5.130 -6.648 -14.702 1.00 90.69 81 ASP A CA 1
ATOM 644 C C . ASP A 1 81 ? 5.221 -5.753 -15.951 1.00 90.69 81 ASP A C 1
ATOM 646 O O . ASP A 1 81 ? 6.124 -5.930 -16.773 1.00 90.69 81 ASP A O 1
ATOM 650 N N . ASP A 1 82 ? 4.373 -4.724 -16.050 1.00 93.56 82 ASP A N 1
ATOM 651 C CA . ASP A 1 82 ? 4.416 -3.745 -17.142 1.00 93.56 82 ASP A CA 1
ATOM 652 C C . ASP A 1 82 ? 5.718 -2.925 -17.136 1.00 93.56 82 ASP A C 1
ATOM 654 O O . ASP A 1 82 ? 6.362 -2.753 -18.178 1.00 93.56 82 ASP A O 1
ATOM 658 N N . VAL A 1 83 ? 6.147 -2.434 -15.966 1.00 93.94 83 VAL A N 1
ATOM 659 C CA . VAL A 1 83 ? 7.404 -1.676 -15.823 1.00 93.94 83 VAL A CA 1
ATOM 660 C C . VAL A 1 83 ? 8.610 -2.552 -16.155 1.00 93.94 83 VAL A C 1
ATOM 662 O O . VAL A 1 83 ? 9.511 -2.120 -16.879 1.00 93.94 83 VAL A O 1
ATOM 665 N N . ILE A 1 84 ? 8.631 -3.794 -15.668 1.00 95.62 84 ILE A N 1
ATOM 666 C CA . ILE A 1 84 ? 9.690 -4.759 -15.980 1.00 95.62 84 ILE A CA 1
ATOM 667 C C . ILE A 1 84 ? 9.719 -5.041 -17.486 1.00 95.62 84 ILE A C 1
ATOM 669 O O . ILE A 1 84 ? 10.801 -5.069 -18.075 1.00 95.62 84 ILE A O 1
ATOM 673 N N . GLY A 1 85 ? 8.557 -5.192 -18.125 1.00 95.75 85 GLY A N 1
ATOM 674 C CA . GLY A 1 85 ? 8.437 -5.350 -19.574 1.00 95.75 85 GLY A CA 1
ATOM 675 C C . GLY A 1 85 ? 9.054 -4.182 -20.347 1.00 95.75 85 GLY A C 1
ATOM 676 O O . GLY A 1 85 ? 9.864 -4.397 -21.250 1.00 95.75 85 GLY A O 1
ATOM 677 N N . GLN A 1 86 ? 8.753 -2.944 -19.946 1.00 92.88 86 GLN A N 1
ATOM 678 C CA . GLN A 1 86 ? 9.335 -1.744 -20.557 1.00 92.88 86 GLN A CA 1
ATOM 679 C C . GLN A 1 86 ? 10.856 -1.679 -20.369 1.00 92.88 86 GLN A C 1
ATOM 681 O O . GLN A 1 86 ? 11.587 -1.432 -21.328 1.00 92.88 86 GLN A O 1
ATOM 686 N N . LEU A 1 87 ? 11.352 -1.943 -19.157 1.00 95.50 87 LEU A N 1
ATOM 687 C CA . LEU A 1 87 ? 12.791 -1.956 -18.881 1.00 95.50 87 LEU A CA 1
ATOM 688 C C . LEU A 1 87 ? 13.512 -3.050 -19.674 1.00 95.50 87 LEU A C 1
ATOM 690 O O . LEU A 1 87 ? 14.582 -2.807 -20.227 1.00 95.50 87 LEU A O 1
ATOM 694 N N . THR A 1 88 ? 12.908 -4.231 -19.787 1.00 97.12 88 THR A N 1
ATOM 695 C CA . THR A 1 88 ? 13.447 -5.343 -20.580 1.00 97.12 88 THR A CA 1
ATOM 696 C C . THR A 1 88 ? 13.520 -4.974 -22.060 1.00 97.12 88 THR A C 1
ATOM 698 O O . THR A 1 88 ? 14.517 -5.270 -22.716 1.00 97.12 88 THR A O 1
ATOM 701 N N . ALA A 1 89 ? 12.505 -4.281 -22.588 1.00 94.19 89 ALA A N 1
ATOM 702 C CA . ALA A 1 89 ? 12.518 -3.785 -23.961 1.00 94.19 89 ALA A CA 1
ATOM 703 C C . ALA A 1 89 ? 13.636 -2.754 -24.193 1.00 94.19 89 ALA A C 1
ATOM 705 O O . ALA A 1 89 ? 14.324 -2.834 -25.204 1.00 94.19 89 ALA A O 1
ATOM 706 N N . ILE A 1 90 ? 13.868 -1.837 -23.245 1.00 93.25 90 ILE A N 1
ATOM 707 C CA . ILE A 1 90 ? 14.962 -0.853 -23.324 1.00 93.25 90 ILE A CA 1
ATOM 708 C C . ILE A 1 90 ? 16.328 -1.546 -23.314 1.00 93.25 90 ILE A C 1
ATOM 710 O O . ILE A 1 90 ? 17.196 -1.196 -24.110 1.00 93.25 90 ILE A O 1
ATOM 714 N N . ILE A 1 91 ? 16.522 -2.528 -22.429 1.00 95.56 91 ILE A N 1
ATOM 715 C CA . ILE A 1 91 ? 17.791 -3.259 -22.298 1.00 95.56 91 ILE A CA 1
ATOM 716 C C . ILE A 1 91 ? 18.113 -4.047 -23.573 1.00 95.56 91 ILE A C 1
ATOM 718 O O . ILE A 1 91 ? 19.270 -4.106 -23.979 1.00 95.56 91 ILE A O 1
ATOM 722 N N . ASN A 1 92 ? 17.097 -4.641 -24.200 1.00 94.50 92 ASN A N 1
ATOM 723 C CA . ASN A 1 92 ? 17.268 -5.489 -25.378 1.00 94.50 92 ASN A CA 1
ATOM 724 C C . ASN A 1 92 ? 17.223 -4.727 -26.711 1.00 94.50 92 ASN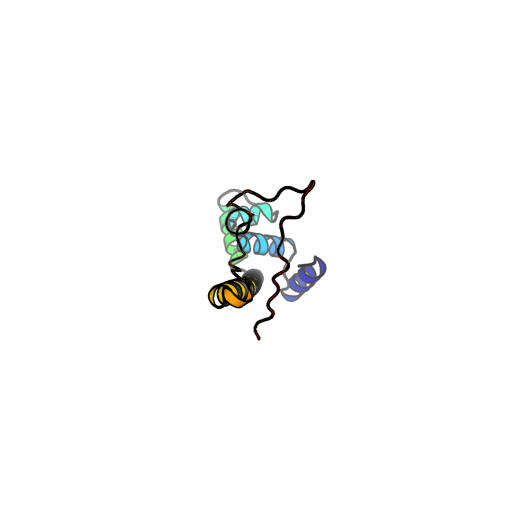 A C 1
ATOM 726 O O . ASN A 1 92 ? 17.381 -5.351 -27.759 1.00 94.50 92 ASN A O 1
ATOM 730 N N . ALA A 1 93 ? 16.978 -3.417 -26.706 1.00 92.81 93 ALA A N 1
ATOM 731 C CA . ALA A 1 93 ? 16.863 -2.654 -27.940 1.00 92.81 93 ALA A CA 1
ATOM 732 C C . ALA A 1 93 ? 18.220 -2.531 -28.656 1.00 92.81 93 ALA A C 1
ATOM 734 O O . ALA A 1 93 ? 19.205 -2.096 -28.056 1.00 92.81 93 ALA A O 1
ATOM 735 N N . ASP A 1 94 ? 18.269 -2.863 -29.953 1.00 90.94 94 ASP A N 1
ATOM 736 C CA . ASP A 1 94 ? 19.464 -2.661 -30.781 1.00 90.94 94 ASP A CA 1
ATOM 737 C C . ASP A 1 94 ? 19.643 -1.158 -31.086 1.00 90.94 94 ASP A C 1
ATOM 739 O O . ASP A 1 94 ? 18.783 -0.541 -31.729 1.00 90.94 94 ASP A O 1
ATOM 743 N N . PRO A 1 95 ? 20.766 -0.533 -30.681 1.00 87.62 95 PRO A N 1
ATOM 744 C CA . PRO A 1 95 ? 21.031 0.874 -30.965 1.00 87.62 95 PRO A CA 1
ATOM 745 C C . PRO A 1 95 ? 21.017 1.233 -32.456 1.00 87.62 95 PRO A C 1
ATOM 747 O O . PRO A 1 95 ? 20.730 2.388 -32.781 1.00 87.62 95 PRO A O 1
ATOM 750 N N . ASN A 1 96 ? 21.316 0.280 -33.350 1.00 87.62 96 ASN A N 1
ATOM 751 C CA . ASN A 1 96 ? 21.342 0.503 -34.800 1.00 87.62 96 ASN A CA 1
ATOM 752 C C . ASN A 1 96 ? 19.939 0.606 -35.413 1.00 87.62 96 ASN A C 1
ATOM 754 O O . ASN A 1 96 ? 19.773 1.270 -36.437 1.00 87.62 96 ASN A O 1
ATOM 758 N N . GLU A 1 97 ? 18.937 -0.025 -34.794 1.00 86.44 97 GLU A N 1
ATOM 759 C CA . GLU A 1 97 ? 17.530 0.095 -35.195 1.00 86.44 97 GLU A CA 1
ATOM 760 C C . GLU A 1 97 ? 16.924 1.415 -34.707 1.00 86.44 97 GLU A C 1
ATOM 762 O O . GLU A 1 97 ? 16.127 2.041 -35.404 1.00 86.44 97 GLU A O 1
ATOM 767 N N . LEU A 1 98 ? 17.337 1.868 -33.519 1.00 86.12 98 LEU A N 1
ATOM 768 C CA . LEU A 1 98 ? 16.849 3.107 -32.912 1.00 86.12 98 LEU A CA 1
ATOM 769 C C . LEU A 1 98 ? 17.504 4.357 -33.498 1.00 86.12 98 LEU A C 1
ATOM 771 O O . LEU A 1 98 ? 16.871 5.407 -33.628 1.00 86.12 98 LEU A O 1
ATOM 775 N N . SER A 1 99 ? 18.797 4.275 -33.799 1.00 85.25 99 SER A N 1
ATOM 776 C CA . SER A 1 99 ? 19.587 5.429 -34.194 1.00 85.25 99 SER A CA 1
ATOM 777 C C . SER A 1 99 ? 20.605 5.057 -35.259 1.00 85.25 99 SER A C 1
ATOM 779 O O . SER A 1 99 ? 21.366 4.102 -35.135 1.00 85.25 99 SER A O 1
ATOM 781 N N . GLN A 1 100 ? 20.662 5.863 -36.316 1.00 81.94 100 GLN A N 1
ATOM 782 C CA . GLN A 1 100 ? 21.687 5.714 -37.335 1.00 81.94 100 GLN A CA 1
ATOM 783 C C . GLN A 1 100 ? 22.735 6.808 -37.171 1.00 81.94 100 GLN A C 1
ATOM 785 O O . GLN A 1 100 ? 22.483 7.981 -37.458 1.00 81.94 100 GLN A O 1
ATOM 790 N N . TYR A 1 101 ? 23.951 6.426 -36.785 1.00 78.38 101 TYR A N 1
ATOM 791 C CA . TYR A 1 101 ? 25.081 7.345 -36.825 1.00 78.38 101 TYR A CA 1
ATOM 792 C C . TYR A 1 101 ? 25.578 7.504 -38.269 1.00 78.38 101 TYR A C 1
ATOM 794 O O . TYR A 1 101 ? 26.390 6.723 -38.767 1.00 78.38 101 TYR A O 1
ATOM 802 N N . ARG A 1 102 ? 25.081 8.529 -38.972 1.00 76.19 102 ARG A N 1
ATOM 803 C CA . ARG A 1 102 ? 25.587 8.891 -40.303 1.00 76.19 102 ARG A CA 1
ATOM 804 C C . ARG A 1 102 ? 26.771 9.838 -40.172 1.00 76.19 102 ARG A C 1
ATOM 806 O O . ARG A 1 102 ? 26.614 11.003 -39.811 1.00 76.19 102 ARG A O 1
ATOM 813 N N . ARG A 1 103 ? 27.957 9.362 -40.550 1.00 71.94 103 ARG A N 1
ATOM 814 C CA . ARG A 1 103 ? 29.107 10.237 -40.801 1.00 71.94 103 ARG A CA 1
ATOM 815 C C . ARG A 1 103 ? 28.879 10.972 -42.114 1.00 71.94 103 ARG A C 1
ATOM 817 O O . ARG A 1 103 ? 29.209 10.465 -43.182 1.00 71.94 103 ARG A O 1
ATOM 824 N N . ILE A 1 104 ? 28.272 12.149 -42.032 1.00 73.06 104 ILE A N 1
ATOM 825 C CA . ILE A 1 104 ? 28.170 13.040 -43.183 1.00 73.06 104 ILE A CA 1
ATOM 826 C C . ILE A 1 104 ? 29.454 13.837 -43.365 1.00 73.06 104 ILE A C 1
ATOM 828 O O . ILE A 1 104 ? 30.268 14.034 -42.460 1.00 73.06 104 ILE A O 1
ATOM 832 N N . ASN A 1 105 ? 29.615 14.293 -44.590 1.00 70.50 105 ASN A N 1
ATOM 833 C CA . ASN A 1 105 ? 30.719 15.088 -45.043 1.00 70.50 105 ASN A CA 1
ATOM 834 C C . ASN A 1 105 ? 30.635 16.470 -44.356 1.00 70.50 105 ASN A C 1
ATOM 836 O O . ASN A 1 105 ? 29.716 17.246 -44.607 1.00 70.50 105 ASN A O 1
ATOM 840 N N . CYS A 1 106 ? 31.537 16.759 -43.406 1.00 67.31 106 CYS A N 1
ATOM 841 C CA . CYS A 1 106 ? 31.508 18.036 -42.685 1.00 67.31 106 CYS A CA 1
ATOM 842 C C . CYS A 1 106 ? 31.540 19.192 -43.694 1.00 67.31 106 CYS A C 1
ATOM 844 O O . CYS A 1 106 ? 32.370 19.200 -44.607 1.00 67.31 106 CYS A O 1
ATOM 846 N N . ARG A 1 107 ? 30.647 20.171 -43.506 1.00 65.75 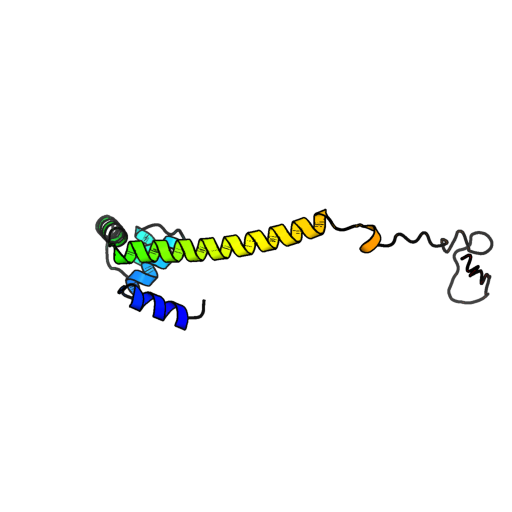107 ARG A N 1
ATOM 847 C CA . ARG A 1 107 ? 30.463 21.340 -44.383 1.00 65.75 107 ARG A CA 1
ATOM 848 C C . ARG A 1 107 ? 31.759 22.124 -44.635 1.00 65.75 107 ARG A C 1
ATOM 850 O O . ARG A 1 107 ? 31.844 22.831 -45.631 1.00 65.75 107 ARG A O 1
ATOM 857 N N . TYR A 1 108 ? 32.740 21.973 -43.744 1.00 68.06 108 TYR A N 1
ATOM 858 C CA . TYR A 1 108 ? 34.104 22.482 -43.860 1.00 68.06 108 TYR A CA 1
ATOM 859 C C . TYR A 1 108 ? 35.027 21.536 -44.645 1.00 68.06 108 TYR A C 1
ATOM 861 O O . TYR A 1 108 ? 35.631 21.940 -45.630 1.00 68.06 108 TYR A O 1
ATOM 869 N N . CYS A 1 109 ? 35.103 20.254 -44.263 1.00 65.00 109 CYS A N 1
ATOM 870 C CA . CYS A 1 109 ? 35.961 19.253 -44.917 1.00 65.00 109 CYS A CA 1
ATOM 871 C C . CYS A 1 109 ? 35.640 19.047 -46.405 1.00 65.00 109 CYS A C 1
ATOM 873 O O . CYS A 1 109 ? 36.514 18.644 -47.163 1.00 65.00 109 CYS A O 1
ATOM 875 N N . TRP A 1 110 ? 34.398 19.322 -46.804 1.00 65.50 110 TRP A N 1
ATOM 876 C CA . TRP A 1 110 ? 33.913 19.201 -48.181 1.00 65.50 110 TRP A CA 1
ATOM 877 C C . TRP A 1 110 ? 33.510 20.549 -48.784 1.00 65.50 110 TRP A C 1
ATOM 879 O O . TRP A 1 110 ? 32.847 20.609 -49.819 1.00 65.50 110 TRP A O 1
ATOM 889 N N . GLY A 1 111 ? 33.888 21.643 -48.125 1.00 67.31 111 GLY A N 1
ATOM 890 C CA . GLY A 1 111 ? 33.866 22.967 -48.716 1.00 67.31 111 GLY A CA 1
ATOM 891 C C . GLY A 1 111 ? 35.077 23.164 -49.618 1.00 67.31 111 GLY A C 1
ATOM 892 O O . GLY A 1 111 ? 36.154 22.620 -49.370 1.00 67.31 111 GLY A O 1
ATOM 893 N N . PHE A 1 112 ? 34.919 23.958 -50.672 1.00 63.44 112 PHE A N 1
ATOM 894 C CA . PHE A 1 112 ? 36.040 24.311 -51.535 1.00 63.44 112 PHE A CA 1
ATOM 895 C C . PHE A 1 112 ? 37.128 25.027 -50.724 1.00 63.44 112 PHE A C 1
ATOM 897 O O . PHE A 1 112 ? 36.850 26.032 -50.072 1.00 63.44 112 PHE A O 1
ATOM 904 N N . GLY A 1 113 ? 38.347 24.483 -50.735 1.00 73.69 113 GLY A N 1
ATOM 905 C CA . GLY A 1 113 ? 39.476 25.032 -49.980 1.00 73.69 113 GLY A CA 1
ATOM 906 C C . GLY A 1 113 ? 39.300 25.001 -48.459 1.00 73.69 113 GLY A C 1
ATOM 907 O O . GLY A 1 113 ? 39.831 25.880 -47.790 1.00 73.69 113 GLY A O 1
ATOM 908 N N . HIS A 1 114 ? 38.543 24.040 -47.914 1.00 69.19 114 HIS A N 1
ATOM 909 C CA . HIS A 1 114 ? 38.223 23.979 -46.483 1.00 69.19 114 HIS A CA 1
ATOM 910 C C . HIS A 1 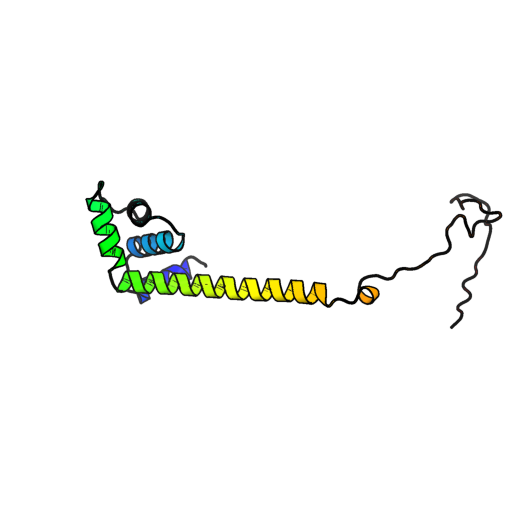114 ? 37.520 25.250 -45.975 1.00 69.19 114 HIS A C 1
ATOM 912 O O . HIS A 1 114 ? 37.875 25.807 -44.946 1.00 69.19 114 HIS A O 1
ATOM 918 N N . GLN A 1 115 ? 36.536 25.758 -46.713 1.00 67.00 115 GLN A N 1
ATOM 919 C CA . GLN A 1 115 ? 35.712 26.896 -46.289 1.00 67.00 115 GLN A CA 1
ATOM 920 C C . GLN A 1 115 ? 34.327 26.404 -45.853 1.00 67.00 115 GLN A C 1
ATOM 922 O O . GLN A 1 115 ? 33.779 25.476 -46.447 1.00 67.00 115 GLN A O 1
ATOM 927 N N . TYR A 1 116 ? 33.711 27.031 -44.847 1.00 66.00 116 TYR A N 1
ATOM 928 C CA . TYR A 1 116 ? 32.307 26.749 -44.528 1.00 66.00 116 TYR A CA 1
ATOM 929 C C . TYR A 1 116 ? 31.406 27.232 -45.675 1.00 66.00 116 TYR A C 1
ATOM 931 O O . TYR A 1 116 ? 31.458 28.393 -46.068 1.00 66.00 116 TYR A O 1
ATOM 939 N N . GLN A 1 117 ? 30.564 26.351 -46.219 1.00 60.31 117 GLN A N 1
ATOM 940 C CA . GLN A 1 117 ? 29.596 26.728 -47.258 1.00 60.31 117 GLN A CA 1
ATOM 941 C C . GLN A 1 117 ? 28.544 27.698 -46.660 1.00 60.31 117 GLN A C 1
ATOM 943 O O . GLN A 1 117 ? 27.995 27.389 -45.609 1.00 60.31 117 GLN A O 1
ATOM 948 N N . TRP A 1 118 ? 28.186 28.820 -47.291 1.00 62.16 118 TRP A N 1
ATOM 949 C CA . TRP A 1 118 ? 27.107 29.741 -46.845 1.00 62.16 118 TRP A CA 1
ATOM 950 C C . TRP A 1 118 ? 25.952 29.774 -47.864 1.00 62.16 118 TRP A C 1
ATOM 952 O O . TRP A 1 118 ? 26.090 29.217 -48.950 1.00 62.16 118 TRP A O 1
ATOM 962 N N . ARG A 1 119 ? 24.775 30.312 -47.493 1.00 54.81 119 ARG A N 1
ATOM 963 C CA . ARG A 1 119 ? 23.542 30.184 -48.304 1.00 54.81 119 ARG A CA 1
ATOM 964 C C . ARG A 1 119 ? 23.525 31.082 -49.554 1.00 54.81 119 ARG A C 1
ATOM 966 O O . ARG A 1 119 ? 22.916 30.673 -50.537 1.00 54.81 119 ARG A O 1
ATOM 973 N N . ASP A 1 120 ? 24.268 32.189 -49.576 1.00 48.78 120 ASP A N 1
ATOM 974 C CA . ASP A 1 120 ? 24.273 33.103 -50.723 1.00 48.78 120 ASP A CA 1
ATOM 975 C C . ASP A 1 120 ? 25.606 33.041 -51.495 1.00 48.78 120 ASP A C 1
ATOM 977 O O . ASP A 1 120 ? 26.667 33.325 -50.952 1.00 48.78 120 ASP A O 1
ATOM 981 N N . MET A 1 121 ? 25.489 32.586 -52.755 1.00 46.94 121 MET A N 1
ATOM 982 C CA . MET A 1 121 ? 26.352 32.719 -53.948 1.00 46.94 121 MET A CA 1
ATOM 983 C C . MET A 1 121 ? 27.893 32.720 -53.736 1.00 46.94 121 MET A C 1
ATOM 985 O O . MET A 1 121 ? 28.461 33.635 -53.169 1.00 46.94 121 MET A O 1
ATOM 989 N N . GLN A 1 122 ? 28.697 31.785 -54.252 1.00 42.38 122 GLN A N 1
ATOM 990 C CA . GLN A 1 122 ? 28.621 31.096 -55.544 1.00 42.38 122 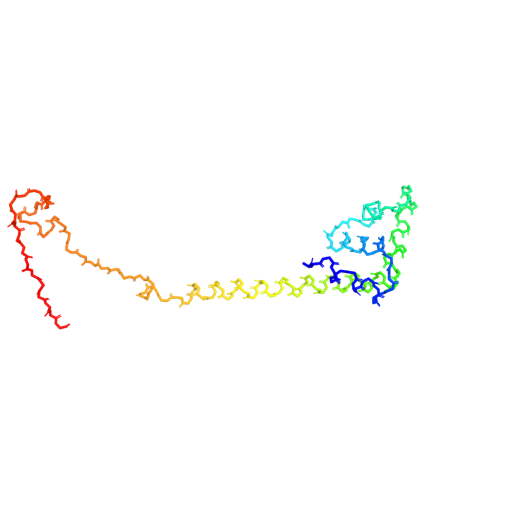GLN A CA 1
ATOM 991 C C . GLN A 1 122 ? 29.015 29.616 -55.395 1.00 42.38 122 GLN A C 1
ATOM 993 O O . GLN A 1 122 ? 30.188 29.273 -55.351 1.00 42.38 122 GLN A O 1
ATOM 998 N N . ARG A 1 123 ? 28.015 28.730 -55.319 1.00 47.44 123 ARG A N 1
ATOM 999 C CA . ARG A 1 123 ? 27.955 27.424 -56.010 1.00 47.44 123 ARG A CA 1
ATOM 1000 C C . ARG A 1 123 ? 29.292 26.681 -56.252 1.00 47.44 123 ARG A C 1
ATOM 1002 O O . ARG A 1 123 ? 29.589 26.318 -57.382 1.00 47.44 123 ARG A O 1
ATOM 1009 N N . ASN A 1 124 ? 30.056 26.394 -55.201 1.00 43.88 124 ASN A N 1
ATOM 1010 C CA . ASN A 1 124 ? 31.136 25.401 -55.225 1.00 43.88 124 ASN A CA 1
ATOM 1011 C C . ASN A 1 124 ? 30.576 24.109 -54.606 1.00 43.88 124 ASN A C 1
ATOM 1013 O O . ASN A 1 124 ? 30.586 23.935 -53.390 1.00 43.88 124 ASN A O 1
ATOM 1017 N N . CYS A 1 125 ? 29.748 23.376 -55.359 1.00 42.00 125 CYS A N 1
ATOM 1018 C CA . CYS A 1 125 ? 30.161 22.208 -56.157 1.00 42.00 125 CYS A CA 1
ATOM 1019 C C . CYS A 1 125 ? 30.889 21.185 -55.263 1.00 42.00 125 CYS A C 1
ATOM 1021 O O . CYS A 1 125 ? 31.979 21.448 -54.785 1.00 42.00 125 CYS A O 1
ATOM 1023 N N . ALA A 1 126 ? 30.333 20.010 -54.976 1.00 37.78 126 ALA A N 1
ATOM 1024 C CA . ALA A 1 126 ? 29.909 19.069 -55.997 1.00 37.78 126 ALA A CA 1
ATOM 1025 C C . ALA A 1 126 ? 28.708 18.211 -55.582 1.00 37.78 126 ALA A C 1
AT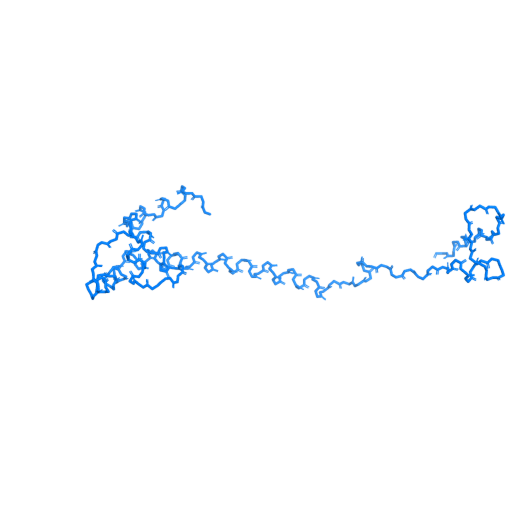OM 1027 O O . ALA A 1 126 ? 28.673 17.564 -54.536 1.00 37.78 126 ALA A O 1
ATOM 1028 N N . PHE A 1 127 ? 27.777 18.132 -56.524 1.00 41.44 127 PHE A N 1
ATOM 1029 C CA . PHE A 1 127 ? 26.978 16.954 -56.802 1.00 41.44 127 PHE A CA 1
ATOM 1030 C C . PHE A 1 127 ? 27.930 15.746 -56.915 1.00 41.44 127 PHE A C 1
ATOM 1032 O O . PHE A 1 127 ? 28.593 15.557 -57.928 1.00 41.44 127 PHE A O 1
ATOM 1039 N N . SER A 1 128 ? 28.078 14.957 -55.856 1.00 38.41 128 SER A N 1
ATOM 1040 C CA . SER A 1 128 ? 28.711 13.637 -55.948 1.00 38.41 128 SER A CA 1
ATOM 1041 C C . SER A 1 128 ? 27.929 12.640 -55.112 1.00 38.41 128 SER A C 1
ATOM 1043 O O . SER A 1 128 ? 28.449 11.936 -54.254 1.00 38.41 128 SER A O 1
ATOM 1045 N N . VAL A 1 129 ? 26.637 12.534 -55.421 1.00 41.31 129 VAL A N 1
ATOM 1046 C CA . VAL A 1 129 ? 25.938 11.272 -55.202 1.00 41.31 129 VAL A CA 1
ATOM 1047 C C . VAL A 1 129 ? 26.514 10.285 -56.223 1.00 41.31 129 VAL A C 1
ATOM 1049 O O . VAL A 1 129 ? 25.943 10.046 -57.282 1.00 41.31 129 VAL A O 1
ATOM 1052 N N . ARG A 1 130 ? 27.708 9.743 -55.943 1.00 37.50 130 ARG A N 1
ATOM 1053 C CA . ARG A 1 130 ? 28.033 8.399 -56.412 1.00 37.50 130 ARG A CA 1
ATOM 1054 C C . ARG A 1 130 ? 27.208 7.475 -55.537 1.00 37.50 130 ARG A C 1
ATOM 1056 O O . ARG A 1 130 ? 27.604 7.141 -54.424 1.00 37.50 130 ARG A O 1
ATOM 1063 N N . THR A 1 131 ? 26.043 7.101 -56.046 1.00 40.00 131 THR A N 1
ATOM 1064 C CA . THR A 1 131 ? 25.360 5.882 -55.631 1.00 40.00 131 THR A CA 1
ATOM 1065 C C . THR A 1 131 ? 26.287 4.726 -55.992 1.00 40.00 131 THR A C 1
ATOM 1067 O O . THR A 1 131 ? 26.248 4.188 -57.095 1.00 40.00 131 THR A O 1
ATOM 1070 N N . THR A 1 132 ? 27.215 4.410 -55.098 1.00 35.03 132 THR A N 1
ATOM 1071 C CA . THR A 1 132 ? 27.955 3.153 -55.148 1.00 35.03 132 THR A CA 1
ATOM 1072 C C . THR A 1 132 ? 27.135 2.157 -54.350 1.00 35.03 132 THR A C 1
ATOM 1074 O O . THR A 1 132 ? 27.156 2.235 -53.130 1.00 35.03 132 THR A O 1
ATOM 1077 N N . ARG A 1 133 ? 26.412 1.319 -55.107 1.00 35.94 133 ARG A N 1
ATOM 1078 C CA . ARG A 1 133 ? 25.715 0.071 -54.751 1.00 35.94 133 ARG A CA 1
ATOM 1079 C C . ARG A 1 133 ? 24.902 0.042 -53.461 1.00 35.94 133 ARG A C 1
ATOM 1081 O O . ARG A 1 133 ? 25.499 0.005 -52.370 1.00 35.94 133 ARG A O 1
#